Protein AF-A0A2M8Q6Y6-F1 (afdb_monomer_lite)

InterPro domains:
  IPR038763 DHH phosphoesterase superfamily [SSF64182] (4-109)
  IPR052390 tRNA Nucleotidyltransferase/Poly(A) Polymerase [PTHR47788] (5-135)

pLDDT: mean 91.96, std 7.29, range [62.25, 98.5]

Secondary structure (DSSP, 8-state):
---S-S-HHHHHHHHHHHTT----HHHHHHHHHHHHHHTTTTTSTT--HHHHHHHHHHTSGGG---HHHHHHHH--PPPHHHHHHHHHHHHTPEEEEETTEEEEEE----TT--S-SHHHHHHHHHHH--SEEEE-

Sequence (136 aa):
WCGPTGANTTLLVEKLIEHAIDVSPVEATLLALGIYEDTGNLTYASTTHRDAAALAWLLEPQRGVNLGEVNEFLHHPVTEEQRKLLQVLMDACEFLEIEGHTIIITMASAPGFSDELSTLAARLRDFHEPDALFLV

Structure (mmCIF, N/CA/C/O backbone):
data_AF-A0A2M8Q6Y6-F1
#
_entry.id   AF-A0A2M8Q6Y6-F1
#
loop_
_atom_site.group_PDB
_atom_site.id
_atom_site.type_symbol
_atom_site.label_atom_id
_atom_site.label_alt_id
_atom_site.label_comp_id
_atom_site.label_asym_id
_atom_site.label_entity_id
_atom_site.label_seq_id
_atom_site.pdbx_PDB_ins_code
_atom_site.Cartn_x
_atom_site.Cartn_y
_atom_site.Cartn_z
_atom_site.occupancy
_atom_site.B_iso_or_equiv
_atom_site.auth_seq_id
_atom_site.auth_comp_id
_atom_site.auth_asym_id
_atom_site.auth_atom_id
_atom_site.pdbx_PDB_model_num
ATOM 1 N N . TRP A 1 1 ? -9.968 8.144 -15.204 1.00 62.25 1 TRP A N 1
ATOM 2 C CA . TRP A 1 1 ? -9.855 6.719 -15.573 1.00 62.25 1 TRP A CA 1
ATOM 3 C C . TRP A 1 1 ? -10.112 5.930 -14.300 1.00 62.25 1 TRP A C 1
ATOM 5 O O . TRP A 1 1 ? -9.630 6.372 -13.268 1.00 62.25 1 TRP A O 1
ATOM 15 N N . CYS A 1 2 ? -10.916 4.868 -14.327 1.00 75.06 2 CYS A N 1
ATOM 16 C CA . CYS A 1 2 ? 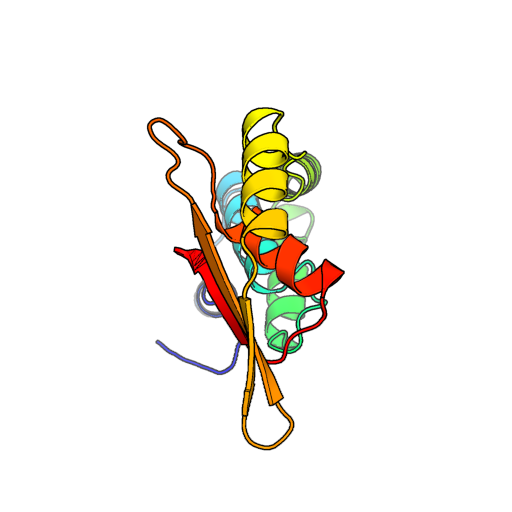-11.153 4.024 -13.153 1.00 75.06 2 CYS A CA 1
ATOM 17 C C . CYS A 1 2 ? -11.273 2.559 -13.584 1.00 75.06 2 CYS A C 1
ATOM 19 O O . CYS A 1 2 ? -11.721 2.266 -14.693 1.00 75.06 2 CYS A O 1
ATOM 21 N N . GLY A 1 3 ? -10.842 1.648 -12.719 1.00 83.75 3 GLY A N 1
ATOM 22 C CA . GLY A 1 3 ? -10.922 0.208 -12.927 1.00 83.75 3 GLY A CA 1
ATOM 23 C C . GL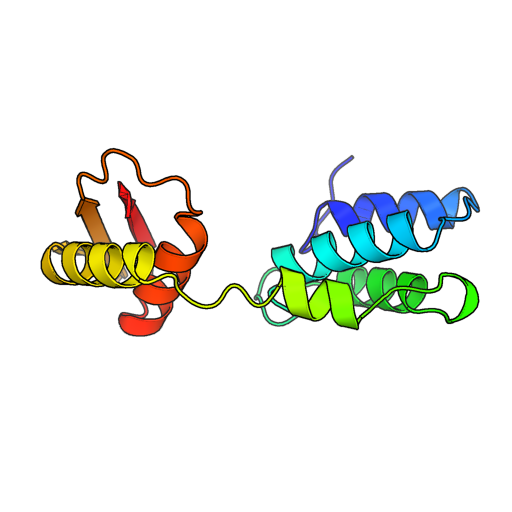Y A 1 3 ? -10.656 -0.529 -11.614 1.00 83.75 3 GLY A C 1
ATOM 24 O O . GLY A 1 3 ? -10.173 0.096 -10.674 1.00 83.75 3 GLY A O 1
ATOM 25 N N . PRO A 1 4 ? -10.978 -1.830 -11.526 1.00 89.56 4 PRO A N 1
ATOM 26 C CA . PRO A 1 4 ? -10.742 -2.606 -10.314 1.00 89.56 4 PRO A CA 1
ATOM 27 C C . PRO A 1 4 ? -9.239 -2.889 -10.165 1.00 89.56 4 PRO A C 1
ATOM 29 O O . PRO A 1 4 ? -8.698 -3.745 -10.872 1.00 89.56 4 PRO A 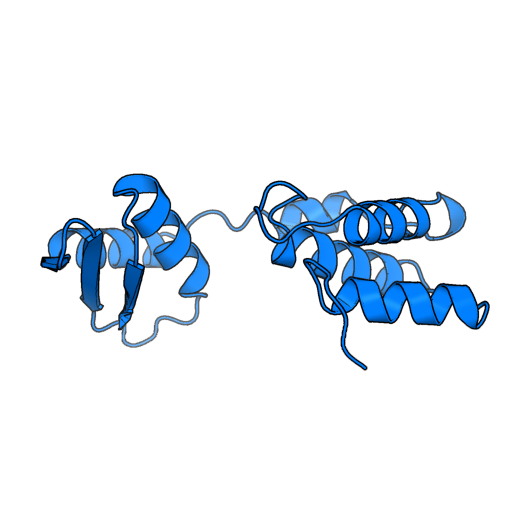O 1
ATOM 32 N N . THR A 1 5 ? -8.572 -2.131 -9.296 1.00 95.25 5 THR A N 1
ATOM 33 C CA . THR A 1 5 ? -7.172 -2.298 -8.864 1.00 95.25 5 THR A CA 1
ATOM 34 C C . THR A 1 5 ? -7.066 -1.991 -7.372 1.00 95.25 5 THR A C 1
ATOM 36 O 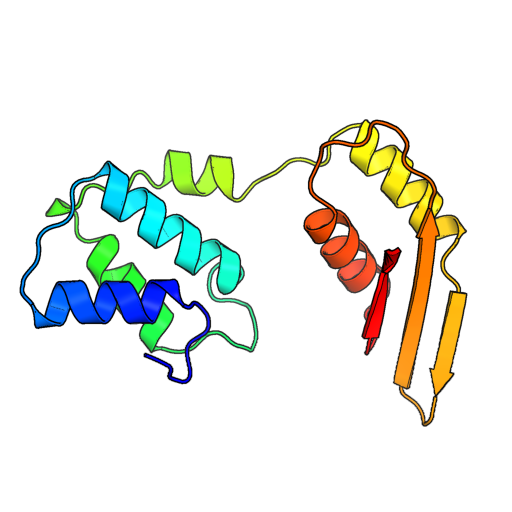O . THR A 1 5 ? -7.921 -1.287 -6.830 1.00 95.25 5 THR A O 1
ATOM 39 N N . GLY A 1 6 ? -6.031 -2.518 -6.714 1.00 93.94 6 GLY A N 1
ATOM 40 C CA . GLY A 1 6 ? -5.744 -2.206 -5.316 1.00 93.94 6 GLY A CA 1
ATOM 41 C C . GLY A 1 6 ? -5.203 -0.788 -5.141 1.00 93.94 6 GLY A C 1
ATOM 42 O O . GLY A 1 6 ? -5.562 -0.129 -4.175 1.00 93.94 6 GLY A O 1
ATOM 43 N N . ALA A 1 7 ? -4.426 -0.298 -6.112 1.00 96.75 7 ALA A N 1
ATOM 44 C CA . ALA A 1 7 ? -3.885 1.059 -6.116 1.00 96.75 7 ALA A CA 1
ATOM 45 C C . ALA A 1 7 ? -4.334 1.854 -7.349 1.00 96.75 7 ALA A C 1
ATOM 47 O O . ALA A 1 7 ? -4.385 1.327 -8.467 1.00 96.75 7 ALA A O 1
ATOM 48 N N . ASN A 1 8 ? -4.584 3.158 -7.195 1.00 96.19 8 ASN A N 1
ATOM 49 C CA . ASN A 1 8 ? -4.786 4.040 -8.355 1.00 96.19 8 ASN A CA 1
ATOM 50 C C . ASN A 1 8 ? -3.486 4.189 -9.169 1.00 96.19 8 ASN A C 1
ATOM 52 O O . ASN A 1 8 ? -3.513 4.305 -10.394 1.00 96.19 8 ASN A O 1
ATOM 56 N N . THR A 1 9 ? -2.340 4.111 -8.491 1.00 97.62 9 THR A N 1
ATOM 57 C CA . THR A 1 9 ? -1.005 4.142 -9.099 1.00 97.62 9 THR A CA 1
ATOM 58 C C . THR A 1 9 ? -0.811 3.028 -10.131 1.00 97.62 9 THR A C 1
ATOM 60 O O . THR A 1 9 ? -0.192 3.259 -11.168 1.00 97.62 9 THR A O 1
ATOM 63 N N . THR A 1 10 ? -1.436 1.863 -9.936 1.00 98.31 10 THR A N 1
ATOM 64 C CA . THR A 1 10 ? -1.452 0.764 -10.916 1.00 98.31 10 THR A CA 1
ATOM 65 C C . THR A 1 10 ? -2.020 1.209 -12.263 1.00 98.31 10 THR A C 1
ATOM 67 O O . THR A 1 10 ? -1.423 0.939 -13.304 1.00 98.31 10 THR A O 1
ATOM 70 N N . LEU A 1 11 ? -3.125 1.963 -12.264 1.00 97.81 11 LEU A N 1
ATOM 71 C CA . LEU A 1 11 ? -3.738 2.472 -13.498 1.00 97.81 11 LEU A CA 1
ATOM 72 C C . LEU A 1 11 ? -2.820 3.460 -14.227 1.00 97.81 11 LEU A C 1
ATOM 74 O O . LEU A 1 11 ? -2.812 3.509 -15.458 1.00 97.81 11 LEU A O 1
ATOM 78 N N . LEU A 1 12 ? -2.054 4.256 -13.478 1.00 97.81 12 LEU A N 1
ATOM 79 C CA . LEU A 1 12 ? -1.075 5.172 -14.054 1.00 97.81 12 LEU A CA 1
ATOM 80 C C . LEU A 1 12 ? 0.091 4.405 -14.689 1.00 97.81 12 LEU A C 1
ATOM 82 O O . LEU A 1 12 ? 0.455 4.698 -15.825 1.00 97.81 12 LEU A O 1
ATOM 86 N N . VAL A 1 13 ? 0.635 3.399 -14.002 1.00 98.06 13 VAL A N 1
ATOM 87 C CA . VAL A 1 13 ? 1.739 2.575 -14.522 1.00 98.06 13 VAL A CA 1
ATOM 88 C C . VAL A 1 13 ? 1.338 1.862 -15.809 1.00 98.06 13 VAL A C 1
ATOM 90 O O . VAL A 1 13 ? 2.066 1.922 -16.795 1.00 98.06 13 VAL A O 1
ATOM 93 N N . GLU A 1 14 ? 0.147 1.267 -15.856 1.00 97.88 14 GLU A N 1
ATOM 94 C CA . GLU A 1 14 ? -0.381 0.655 -17.081 1.00 97.88 14 GLU A CA 1
ATOM 95 C C . GLU A 1 14 ? -0.436 1.642 -18.254 1.00 97.88 14 GLU A C 1
ATOM 97 O O . GLU A 1 14 ? -0.135 1.275 -19.390 1.00 97.88 14 GLU A O 1
ATOM 102 N N . LYS A 1 15 ? -0.772 2.911 -17.992 1.00 97.12 15 LYS A N 1
ATOM 103 C CA . LYS A 1 15 ? -0.782 3.950 -19.026 1.00 97.12 15 LYS A CA 1
ATOM 104 C C . LYS A 1 15 ? 0.613 4.322 -19.496 1.00 97.12 15 LYS A C 1
ATOM 106 O O . LYS A 1 15 ? 0.790 4.523 -20.696 1.00 97.12 15 LYS A O 1
ATOM 111 N N . LEU A 1 16 ? 1.587 4.392 -18.593 1.00 97.56 16 LEU A N 1
ATOM 112 C CA . LEU A 1 16 ? 2.985 4.623 -18.959 1.00 97.56 16 LEU A CA 1
ATOM 113 C C . LEU A 1 16 ? 3.498 3.493 -19.861 1.00 97.56 16 LEU A C 1
ATOM 115 O O . LEU A 1 16 ? 4.109 3.768 -20.892 1.00 97.56 16 LEU A O 1
ATOM 119 N N . ILE A 1 17 ? 3.147 2.242 -19.541 1.00 97.38 17 ILE A N 1
ATOM 120 C CA . ILE A 1 17 ? 3.461 1.064 -20.361 1.00 97.38 17 ILE A CA 1
ATOM 121 C C . ILE A 1 17 ? 2.817 1.169 -21.747 1.00 97.38 17 ILE A C 1
ATOM 123 O O . ILE A 1 17 ? 3.505 1.031 -22.756 1.00 97.38 17 ILE A O 1
ATOM 127 N N . GLU A 1 18 ? 1.510 1.439 -21.811 1.00 97.50 18 GLU A N 1
ATOM 128 C CA . GLU A 1 18 ? 0.753 1.538 -23.069 1.00 97.50 18 GLU A CA 1
ATOM 129 C C . GLU A 1 18 ? 1.318 2.608 -24.014 1.00 97.50 18 GLU A C 1
ATOM 131 O O . GLU A 1 18 ? 1.330 2.419 -25.229 1.00 97.50 18 GLU A O 1
ATOM 136 N N . HIS A 1 19 ? 1.810 3.717 -23.459 1.00 97.50 19 HIS A N 1
ATOM 137 C CA . HIS A 1 19 ? 2.359 4.833 -24.229 1.00 97.50 19 HIS A CA 1
ATOM 138 C C . HIS A 1 19 ? 3.881 4.753 -24.415 1.00 97.50 19 HIS A C 1
ATOM 140 O O . HIS A 1 19 ? 4.459 5.685 -24.973 1.00 97.50 19 HIS A O 1
ATOM 146 N N . ALA A 1 20 ? 4.521 3.663 -23.971 1.00 96.62 20 ALA A N 1
ATOM 147 C CA . ALA A 1 20 ? 5.971 3.473 -24.005 1.00 96.62 20 ALA A CA 1
ATOM 148 C C . ALA A 1 20 ? 6.748 4.659 -23.396 1.00 96.62 20 ALA A C 1
ATOM 150 O O . ALA A 1 20 ? 7.739 5.128 -23.955 1.00 96.62 20 ALA A O 1
ATOM 151 N N . ILE A 1 21 ? 6.260 5.167 -22.262 1.00 97.06 21 ILE A N 1
ATOM 152 C CA . ILE A 1 21 ? 6.891 6.259 -21.521 1.00 97.06 21 ILE A CA 1
ATOM 153 C C . ILE A 1 21 ? 7.879 5.658 -20.523 1.00 97.06 21 ILE A C 1
ATOM 155 O O . ILE A 1 21 ? 7.496 4.895 -19.632 1.00 97.06 21 ILE A O 1
ATOM 159 N N . ASP A 1 22 ? 9.147 6.031 -20.667 1.00 94.81 22 ASP A N 1
ATOM 160 C CA . ASP A 1 22 ? 10.174 5.708 -19.685 1.00 94.81 22 ASP A CA 1
ATOM 161 C C . ASP A 1 22 ? 9.981 6.528 -18.408 1.00 94.81 22 ASP A C 1
ATOM 163 O O . ASP A 1 22 ? 9.562 7.686 -18.441 1.00 94.81 22 ASP A O 1
ATOM 167 N N . VAL A 1 23 ? 10.321 5.917 -17.277 1.00 97.06 23 VAL A N 1
ATOM 168 C CA . VAL A 1 23 ? 10.322 6.558 -15.961 1.00 97.06 23 VAL A CA 1
ATOM 169 C C . VAL A 1 23 ? 11.747 6.646 -15.444 1.00 97.06 23 VAL A C 1
ATOM 171 O O . VAL A 1 23 ? 12.544 5.720 -15.609 1.00 97.06 23 VAL A O 1
ATOM 174 N N . SER A 1 24 ? 12.072 7.760 -14.801 1.00 97.94 24 SER A N 1
ATOM 175 C CA . SER A 1 24 ? 13.316 7.891 -14.053 1.00 97.94 24 SER A CA 1
ATOM 176 C C . SER A 1 24 ? 13.309 6.986 -12.811 1.00 97.94 24 SER A C 1
ATOM 178 O O . SER A 1 24 ? 12.239 6.613 -12.322 1.00 97.94 24 SER A O 1
ATOM 180 N N . PRO A 1 25 ? 14.482 6.680 -12.228 1.00 98.06 25 PRO A N 1
ATOM 181 C CA . PRO A 1 25 ? 14.561 5.899 -10.993 1.00 98.06 25 PRO A CA 1
ATOM 182 C C . PRO A 1 25 ? 13.756 6.458 -9.822 1.00 98.06 25 PRO A C 1
ATOM 184 O O . PRO A 1 25 ? 13.146 5.702 -9.065 1.00 98.06 25 PRO A O 1
ATOM 187 N N . VAL A 1 26 ? 13.701 7.784 -9.700 1.00 97.81 26 VAL A N 1
ATOM 188 C CA . VAL A 1 26 ? 12.924 8.452 -8.649 1.00 97.81 26 VAL A CA 1
ATOM 189 C C . VAL A 1 26 ? 11.424 8.271 -8.891 1.00 97.81 26 VAL A C 1
ATOM 191 O O . VAL A 1 26 ? 10.699 7.898 -7.973 1.00 97.81 26 VAL A O 1
ATOM 194 N N . GLU A 1 27 ? 10.953 8.464 -10.126 1.00 98.12 27 GLU A N 1
ATOM 195 C CA . GLU A 1 27 ? 9.544 8.246 -10.480 1.00 98.12 27 GLU A CA 1
ATOM 196 C C . GLU A 1 27 ? 9.145 6.780 -10.303 1.00 98.12 27 GLU A C 1
ATOM 198 O O . GLU A 1 27 ? 8.096 6.496 -9.732 1.00 98.12 27 GLU A O 1
ATOM 203 N N . ALA A 1 28 ? 9.994 5.841 -10.727 1.00 98.25 28 ALA A N 1
ATOM 204 C CA . ALA A 1 28 ? 9.743 4.415 -10.557 1.00 98.25 28 ALA A CA 1
ATOM 205 C C . ALA A 1 28 ? 9.632 4.029 -9.074 1.00 98.25 28 ALA A C 1
ATOM 207 O O . ALA A 1 28 ? 8.736 3.274 -8.700 1.00 98.25 28 ALA A O 1
ATOM 208 N N . THR A 1 29 ? 10.512 4.578 -8.230 1.00 98.12 29 THR A N 1
ATOM 209 C CA . THR A 1 29 ? 10.494 4.364 -6.775 1.00 98.12 29 THR A CA 1
ATOM 210 C C . THR A 1 29 ? 9.211 4.912 -6.153 1.00 98.12 29 THR A C 1
ATOM 212 O O . THR A 1 29 ? 8.552 4.204 -5.397 1.00 98.12 29 THR A O 1
ATOM 215 N N . LEU A 1 30 ? 8.800 6.127 -6.528 1.00 97.81 30 LEU A N 1
ATOM 216 C CA . LEU A 1 30 ? 7.567 6.741 -6.029 1.00 97.81 30 LEU A CA 1
ATOM 217 C C . LEU A 1 30 ? 6.313 5.964 -6.460 1.00 97.81 30 LEU A C 1
ATOM 219 O O . LEU A 1 30 ? 5.402 5.753 -5.661 1.00 97.81 30 LEU A O 1
ATOM 223 N N . LEU A 1 31 ? 6.267 5.510 -7.714 1.00 98.31 31 LEU A N 1
ATOM 224 C CA . LEU A 1 31 ? 5.167 4.688 -8.221 1.00 98.31 31 LEU A CA 1
ATOM 225 C C . LEU A 1 31 ? 5.112 3.331 -7.503 1.00 98.31 31 LEU A C 1
ATOM 227 O O . LEU A 1 31 ? 4.027 2.863 -7.161 1.00 98.31 31 LEU A O 1
ATOM 231 N N . ALA A 1 32 ? 6.266 2.712 -7.237 1.00 98.19 32 ALA A N 1
ATOM 232 C CA . ALA A 1 32 ? 6.332 1.461 -6.487 1.00 98.19 32 ALA A CA 1
ATOM 233 C C . ALA A 1 32 ? 5.833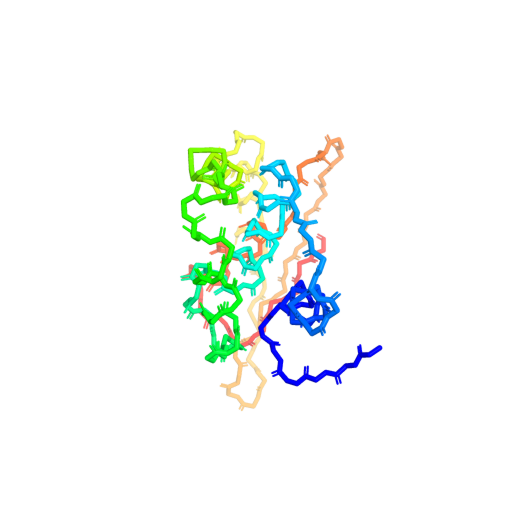 1.649 -5.049 1.00 98.19 32 ALA A C 1
ATOM 235 O O . ALA A 1 32 ? 5.025 0.846 -4.586 1.00 98.19 32 ALA A O 1
ATOM 236 N N . LEU A 1 33 ? 6.247 2.733 -4.382 1.00 97.06 33 LEU A N 1
ATOM 237 C CA . LEU A 1 33 ? 5.777 3.096 -3.046 1.00 97.06 33 LEU A CA 1
ATOM 238 C C . LEU A 1 33 ? 4.250 3.202 -3.005 1.00 97.06 33 LEU A C 1
ATOM 240 O O . LEU A 1 33 ? 3.616 2.570 -2.169 1.00 97.06 33 LEU A O 1
ATOM 244 N N . GLY A 1 34 ? 3.657 3.927 -3.959 1.00 96.38 34 GLY A N 1
ATOM 245 C CA . GLY A 1 34 ? 2.207 4.097 -4.021 1.00 96.38 34 GLY A CA 1
ATOM 246 C C . GLY A 1 34 ? 1.445 2.782 -4.204 1.00 96.38 34 GLY A C 1
ATOM 247 O O . GLY A 1 34 ? 0.376 2.617 -3.630 1.00 96.38 34 GLY A O 1
ATOM 248 N N . ILE A 1 35 ? 1.979 1.828 -4.977 1.00 97.94 35 ILE A N 1
ATOM 249 C CA . ILE A 1 35 ? 1.338 0.512 -5.113 1.00 97.94 35 ILE A CA 1
ATOM 250 C C . ILE A 1 35 ? 1.519 -0.312 -3.837 1.00 97.94 35 ILE A C 1
ATOM 252 O O . ILE A 1 35 ? 0.562 -0.932 -3.379 1.00 97.94 35 ILE A O 1
ATOM 256 N N . TYR A 1 36 ? 2.718 -0.340 -3.254 1.00 96.50 36 TYR A N 1
ATOM 257 C CA . TYR A 1 36 ? 2.969 -1.107 -2.035 1.00 96.50 36 TYR A CA 1
ATOM 258 C C . TYR A 1 36 ? 2.143 -0.614 -0.842 1.00 96.50 36 TYR A C 1
ATOM 260 O O . TYR A 1 36 ? 1.619 -1.451 -0.108 1.00 96.50 36 TYR A O 1
ATOM 268 N N . GLU A 1 37 ? 1.973 0.699 -0.690 1.00 92.50 37 GLU A N 1
ATOM 269 C CA . GLU A 1 37 ? 1.179 1.312 0.380 1.00 92.50 37 GLU A CA 1
ATOM 270 C C . GLU A 1 37 ? -0.309 0.938 0.262 1.00 92.50 37 GLU A C 1
ATOM 272 O O . GLU A 1 37 ? -0.874 0.305 1.156 1.00 92.50 37 GLU A O 1
ATOM 277 N N . ASP A 1 38 ? -0.925 1.215 -0.894 1.00 93.50 38 ASP A N 1
ATOM 278 C CA . ASP A 1 38 ? -2.354 0.960 -1.142 1.00 93.50 38 ASP A CA 1
ATOM 279 C C . ASP A 1 38 ? -2.714 -0.539 -1.100 1.00 93.50 38 ASP A C 1
ATOM 281 O O . ASP A 1 38 ? -3.862 -0.913 -0.847 1.00 93.50 38 ASP A O 1
ATOM 285 N N . THR A 1 39 ? -1.741 -1.419 -1.359 1.00 94.81 39 THR A N 1
ATOM 286 C CA . THR A 1 39 ? -1.941 -2.878 -1.381 1.00 94.81 39 THR A CA 1
ATOM 287 C C . THR A 1 39 ? -1.443 -3.586 -0.124 1.00 94.81 39 THR A C 1
ATOM 289 O O . THR A 1 39 ? -1.560 -4.812 -0.029 1.00 94.81 39 THR A O 1
ATOM 292 N N . GLY A 1 40 ? -0.873 -2.856 0.840 1.00 89.62 40 GLY A N 1
ATOM 293 C CA . GLY A 1 40 ? -0.295 -3.439 2.049 1.00 89.62 40 GLY A CA 1
ATOM 294 C C . GLY A 1 40 ? 0.760 -4.488 1.724 1.00 89.62 40 GLY A C 1
ATOM 295 O O . GLY A 1 40 ? 0.654 -5.636 2.154 1.00 89.62 40 GLY A O 1
ATOM 296 N N . ASN A 1 41 ? 1.734 -4.144 0.887 1.00 93.12 41 ASN A N 1
ATOM 297 C CA . ASN A 1 41 ? 2.699 -5.097 0.342 1.00 93.12 41 ASN A CA 1
ATOM 298 C C . ASN A 1 41 ? 2.053 -6.279 -0.403 1.00 93.12 41 ASN A C 1
ATOM 300 O O . ASN A 1 41 ? 2.489 -7.422 -0.265 1.00 93.12 41 ASN A O 1
ATOM 304 N N . LEU A 1 42 ? 1.019 -6.001 -1.204 1.00 95.75 42 LEU A N 1
ATOM 305 C CA . LEU A 1 42 ? 0.214 -6.988 -1.936 1.00 95.75 42 LEU A CA 1
ATOM 306 C C . LEU A 1 42 ? -0.581 -7.977 -1.060 1.00 95.75 42 LEU A C 1
ATOM 308 O O . LEU A 1 42 ? -0.981 -9.037 -1.544 1.00 95.75 42 LEU A O 1
ATOM 312 N N . THR A 1 43 ? -0.816 -7.662 0.216 1.00 93.62 43 THR A N 1
ATOM 313 C CA . THR A 1 43 ? -1.524 -8.558 1.150 1.00 93.62 43 THR A CA 1
ATOM 314 C C . THR A 1 43 ? -2.972 -8.158 1.418 1.00 93.62 43 THR A C 1
ATOM 316 O O . THR A 1 43 ? -3.758 -8.988 1.876 1.00 93.62 43 THR A O 1
ATOM 319 N N . TYR A 1 44 ? -3.366 -6.920 1.109 1.00 91.88 44 TYR A N 1
ATOM 320 C CA . TYR A 1 44 ? -4.743 -6.470 1.312 1.00 91.88 44 TYR A CA 1
ATOM 321 C C . TYR A 1 44 ? -5.713 -7.162 0.349 1.00 91.88 44 TYR A C 1
ATOM 323 O O . TYR A 1 44 ? -5.377 -7.425 -0.806 1.00 91.88 44 TYR A O 1
ATOM 331 N N . ALA A 1 45 ? -6.951 -7.402 0.796 1.00 89.56 45 ALA A N 1
ATOM 332 C CA . ALA A 1 45 ? -7.983 -8.097 0.017 1.00 89.56 45 ALA A CA 1
ATOM 333 C C . ALA A 1 45 ? -8.407 -7.360 -1.272 1.00 89.56 45 ALA A C 1
ATOM 335 O O . ALA A 1 45 ? -8.940 -7.983 -2.187 1.00 89.56 45 ALA A O 1
ATOM 336 N N . SER A 1 46 ? -8.171 -6.047 -1.350 1.00 91.50 46 SER A N 1
ATOM 337 C CA . SER A 1 46 ? -8.385 -5.227 -2.551 1.00 91.50 46 SER A CA 1
ATOM 338 C C . SER A 1 46 ? -7.314 -5.430 -3.628 1.00 91.50 46 SER A C 1
ATOM 340 O O . SER A 1 46 ? -7.528 -5.033 -4.774 1.00 91.50 46 SER A O 1
ATOM 342 N N . THR A 1 47 ? -6.172 -6.035 -3.285 1.00 96.31 47 THR A N 1
ATOM 343 C CA . THR A 1 47 ? -5.050 -6.262 -4.202 1.00 96.31 47 THR A CA 1
ATOM 344 C C . THR A 1 47 ? -5.463 -7.157 -5.364 1.00 96.31 47 THR A C 1
ATOM 346 O O . THR A 1 47 ? -6.123 -8.183 -5.195 1.00 96.31 47 THR A O 1
ATOM 349 N N . THR A 1 48 ? -5.016 -6.809 -6.567 1.00 97.50 48 THR A N 1
ATOM 350 C CA . THR A 1 48 ? -5.267 -7.571 -7.789 1.00 97.50 48 THR A CA 1
ATOM 351 C C . THR A 1 48 ? -3.963 -7.977 -8.476 1.00 97.50 48 THR A C 1
ATOM 353 O O . THR A 1 48 ? -2.894 -7.414 -8.245 1.00 97.50 48 THR A O 1
ATOM 356 N N . HIS A 1 49 ? -4.049 -8.926 -9.412 1.00 97.81 49 HIS A N 1
ATOM 357 C CA . HIS A 1 49 ? -2.911 -9.320 -10.254 1.00 97.81 49 HIS A CA 1
ATOM 358 C C . HIS A 1 49 ? -2.300 -8.148 -11.047 1.00 97.81 49 HIS A C 1
ATOM 360 O O . HIS A 1 49 ? -1.135 -8.213 -11.435 1.00 97.81 49 HIS A O 1
ATOM 366 N N . ARG A 1 50 ? -3.074 -7.084 -11.292 1.00 97.94 50 ARG A N 1
ATOM 367 C CA . ARG A 1 50 ? -2.628 -5.895 -12.028 1.00 97.94 50 ARG A CA 1
ATOM 368 C C . ARG A 1 50 ? -1.633 -5.082 -11.213 1.00 97.94 50 ARG A C 1
ATOM 370 O O . ARG A 1 50 ? -0.649 -4.613 -11.770 1.00 97.94 50 ARG A O 1
ATOM 377 N N . ASP A 1 51 ? -1.842 -4.992 -9.901 1.00 98.50 51 ASP A N 1
ATOM 378 C CA . ASP A 1 51 ? -0.924 -4.313 -8.983 1.00 98.50 51 ASP A CA 1
ATOM 379 C C . ASP A 1 51 ? 0.435 -5.033 -8.960 1.00 98.50 51 ASP A C 1
ATOM 381 O O . ASP A 1 51 ? 1.487 -4.413 -9.112 1.00 98.50 51 ASP A O 1
ATOM 385 N N . ALA A 1 52 ? 0.411 -6.370 -8.897 1.00 98.44 52 ALA A N 1
ATOM 386 C CA . ALA A 1 52 ? 1.617 -7.191 -8.978 1.00 98.44 52 ALA A CA 1
ATOM 387 C C . ALA A 1 52 ? 2.332 -7.062 -10.336 1.00 98.44 52 ALA A C 1
ATOM 389 O O . ALA A 1 52 ? 3.558 -6.988 -10.381 1.00 98.44 52 ALA A O 1
ATOM 390 N N . ALA A 1 53 ? 1.587 -7.010 -11.445 1.00 98.44 53 ALA A N 1
ATOM 391 C CA . ALA A 1 53 ? 2.162 -6.830 -12.778 1.00 98.44 53 ALA A CA 1
ATOM 392 C C . ALA A 1 53 ? 2.797 -5.439 -12.957 1.00 98.44 53 ALA A C 1
ATOM 394 O O . ALA A 1 53 ? 3.890 -5.332 -13.515 1.00 98.44 53 ALA A O 1
ATOM 395 N N . ALA A 1 54 ? 2.150 -4.387 -12.450 1.00 98.38 54 ALA A N 1
ATOM 396 C CA . ALA A 1 54 ? 2.691 -3.032 -12.457 1.00 98.38 54 ALA A CA 1
ATOM 397 C C . ALA A 1 54 ? 3.983 -2.940 -11.631 1.00 98.38 54 ALA A C 1
ATOM 399 O O . ALA A 1 54 ? 4.977 -2.393 -12.111 1.00 98.38 54 ALA A O 1
ATOM 400 N N . LEU A 1 55 ? 4.015 -3.543 -10.437 1.00 98.44 55 LEU A N 1
ATOM 401 C CA . LEU A 1 55 ? 5.242 -3.645 -9.642 1.00 98.44 55 LEU A CA 1
ATOM 402 C C . LEU A 1 55 ? 6.332 -4.439 -10.360 1.00 98.44 55 LEU A C 1
ATOM 404 O O . LEU A 1 55 ? 7.475 -3.997 -10.388 1.00 98.44 55 LEU A O 1
ATOM 408 N N . ALA A 1 56 ? 6.000 -5.572 -10.982 1.00 98.44 56 ALA A N 1
ATOM 409 C CA . ALA A 1 56 ? 6.977 -6.363 -11.728 1.00 98.44 56 ALA A CA 1
ATOM 410 C C . ALA A 1 56 ? 7.647 -5.542 -12.842 1.00 98.44 56 ALA A C 1
ATOM 412 O O . ALA A 1 56 ? 8.863 -5.613 -13.005 1.00 98.44 56 ALA A O 1
ATOM 413 N N . TRP A 1 57 ? 6.873 -4.721 -13.558 1.00 98.31 57 TRP A N 1
ATOM 414 C CA . TRP A 1 57 ? 7.406 -3.809 -14.568 1.00 98.31 57 TRP A CA 1
ATOM 415 C C . TRP A 1 57 ? 8.294 -2.716 -13.960 1.00 98.31 57 TRP A C 1
ATOM 417 O O . TRP A 1 57 ? 9.386 -2.458 -14.468 1.00 98.31 57 TRP A O 1
ATOM 427 N N . LEU A 1 58 ? 7.862 -2.087 -12.861 1.00 98.31 58 LEU A N 1
ATOM 428 C CA . LEU A 1 58 ? 8.643 -1.055 -12.167 1.00 98.31 58 LEU A CA 1
ATOM 429 C C . LEU A 1 58 ? 9.977 -1.598 -11.639 1.00 98.31 58 LEU A C 1
ATOM 431 O O . LEU A 1 58 ? 10.986 -0.907 -11.722 1.00 98.31 58 LEU A O 1
ATOM 435 N N . LEU A 1 59 ? 9.993 -2.836 -11.143 1.00 98.06 59 LEU A N 1
ATOM 436 C CA . LEU A 1 59 ? 11.169 -3.491 -10.563 1.00 98.06 59 LEU A CA 1
ATOM 437 C C . LEU A 1 59 ? 12.171 -4.018 -11.597 1.00 98.06 59 LEU A C 1
ATOM 439 O O . LEU A 1 59 ? 13.207 -4.568 -11.217 1.00 98.06 59 LEU A O 1
ATOM 443 N N . GLU A 1 60 ? 11.907 -3.861 -12.896 1.00 97.56 60 GLU A N 1
ATOM 444 C CA . GLU A 1 60 ? 12.913 -4.177 -13.906 1.00 97.56 60 GLU A CA 1
ATOM 445 C C . GLU A 1 60 ? 14.204 -3.370 -13.647 1.00 97.56 60 GLU A C 1
ATOM 447 O O . GLU A 1 60 ? 14.137 -2.153 -13.445 1.00 97.56 60 GLU A O 1
ATOM 452 N N . PRO A 1 61 ? 15.401 -3.993 -13.711 1.00 96.12 61 PRO A N 1
ATOM 453 C CA . PRO A 1 61 ? 16.656 -3.352 -13.296 1.00 96.12 61 PRO A CA 1
ATOM 454 C C . PRO A 1 61 ? 16.947 -2.008 -13.975 1.00 96.12 61 PRO A C 1
ATOM 456 O O . PRO A 1 61 ? 17.550 -1.123 -13.376 1.00 96.12 61 PRO A O 1
ATOM 459 N N . GLN A 1 62 ? 16.494 -1.849 -15.218 1.00 95.50 62 GLN A N 1
ATOM 460 C CA . GLN A 1 62 ? 16.657 -0.633 -16.015 1.00 95.50 62 GLN A CA 1
ATOM 461 C C . GLN A 1 62 ? 15.927 0.592 -15.449 1.00 95.50 62 GLN A C 1
ATOM 463 O O . GLN A 1 62 ? 16.355 1.714 -15.701 1.00 95.50 62 GLN A O 1
ATOM 468 N N . ARG A 1 63 ? 14.863 0.390 -14.664 1.00 96.12 63 ARG A N 1
ATOM 469 C CA . ARG A 1 63 ? 14.124 1.475 -14.008 1.00 96.12 63 ARG A CA 1
ATOM 470 C C . ARG A 1 63 ? 14.736 1.880 -12.678 1.00 96.12 63 ARG A C 1
ATOM 472 O O . ARG A 1 63 ? 14.480 2.984 -12.235 1.00 96.12 63 ARG A O 1
ATOM 479 N N . GLY A 1 64 ? 15.565 1.037 -12.061 1.00 96.56 64 GLY A N 1
ATOM 480 C CA . GLY A 1 64 ? 16.374 1.429 -10.904 1.00 96.56 64 GLY A CA 1
ATOM 481 C C . GLY A 1 64 ? 15.581 1.791 -9.644 1.00 96.56 64 GLY A C 1
ATOM 482 O O . GLY A 1 64 ? 15.999 2.690 -8.921 1.00 96.56 64 GLY A O 1
ATOM 483 N N . VAL A 1 65 ? 14.460 1.112 -9.372 1.00 97.94 65 VAL A N 1
ATOM 484 C CA . VAL A 1 65 ? 13.696 1.300 -8.125 1.00 97.94 65 VAL A CA 1
ATOM 485 C C . VAL A 1 65 ? 14.596 1.101 -6.906 1.00 97.94 65 VAL A C 1
ATOM 487 O O . VAL A 1 65 ? 15.239 0.058 -6.756 1.00 97.94 65 VAL A O 1
ATOM 490 N N . ASN A 1 66 ? 14.605 2.080 -6.002 1.00 97.06 66 ASN A N 1
ATOM 491 C CA . ASN A 1 66 ? 15.326 1.984 -4.742 1.00 97.06 66 ASN A CA 1
ATOM 492 C C . ASN A 1 66 ? 14.455 1.297 -3.681 1.00 97.06 66 ASN A C 1
ATOM 494 O O . ASN A 1 66 ? 13.726 1.942 -2.932 1.00 97.06 66 ASN A O 1
ATOM 498 N N . LEU A 1 67 ? 14.553 -0.031 -3.589 1.00 94.56 67 LEU A N 1
ATOM 499 C CA . LEU A 1 67 ? 13.821 -0.806 -2.580 1.00 94.56 67 LEU A CA 1
ATOM 500 C C . LEU A 1 67 ? 14.206 -0.456 -1.133 1.00 94.56 67 LEU A C 1
ATOM 502 O O . LEU A 1 67 ? 13.414 -0.703 -0.229 1.00 94.56 67 LEU A O 1
ATOM 506 N N . GLY A 1 68 ? 15.394 0.113 -0.903 1.00 93.06 68 GLY A N 1
ATOM 507 C CA . GLY A 1 68 ? 15.790 0.601 0.418 1.00 93.06 68 GLY A CA 1
ATOM 508 C C . GLY A 1 68 ? 14.935 1.786 0.856 1.00 93.06 68 GLY A C 1
ATOM 509 O O . GLY A 1 68 ? 14.400 1.765 1.959 1.00 93.06 68 GLY A O 1
ATOM 510 N N . GLU A 1 69 ? 1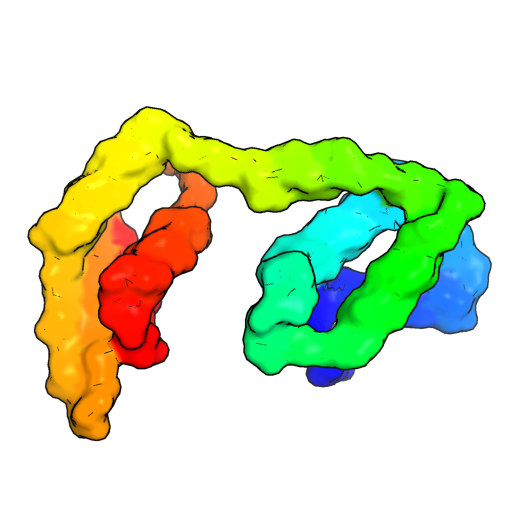4.739 2.757 -0.040 1.00 92.19 69 GLU A N 1
ATOM 511 C CA . GLU A 1 69 ? 13.829 3.886 0.189 1.00 92.19 69 GLU A CA 1
ATOM 512 C C . GLU A 1 69 ? 12.387 3.405 0.324 1.00 92.19 69 GLU A C 1
ATOM 514 O O . GLU A 1 69 ? 11.720 3.777 1.281 1.00 92.19 69 GLU A O 1
ATOM 519 N N . VAL A 1 70 ? 11.918 2.519 -0.564 1.00 93.19 70 VAL A N 1
ATOM 520 C CA . VAL A 1 70 ? 10.571 1.929 -0.440 1.00 93.19 70 VAL A CA 1
ATOM 521 C C . VAL A 1 70 ? 10.377 1.330 0.955 1.00 93.19 70 VAL A C 1
ATOM 523 O O . VAL A 1 70 ? 9.407 1.641 1.633 1.00 93.19 70 VAL A O 1
ATOM 526 N N . ASN A 1 71 ? 11.323 0.517 1.420 1.00 87.88 71 ASN A N 1
ATOM 527 C CA . ASN A 1 71 ? 11.255 -0.099 2.738 1.00 87.88 71 ASN A CA 1
ATOM 528 C C . ASN A 1 71 ? 11.294 0.933 3.880 1.00 87.88 71 ASN A C 1
ATOM 530 O O . ASN A 1 71 ? 10.565 0.786 4.855 1.00 87.88 71 ASN A O 1
ATOM 534 N N . GLU A 1 72 ? 12.127 1.969 3.778 1.00 85.75 72 GLU A N 1
ATOM 535 C CA . GLU A 1 72 ? 12.210 3.043 4.776 1.00 85.75 72 GLU A CA 1
ATOM 536 C C . GLU A 1 72 ? 10.904 3.841 4.877 1.00 85.75 72 GLU A C 1
ATOM 538 O O . GLU A 1 72 ? 10.436 4.104 5.982 1.00 85.75 72 GLU A O 1
ATOM 543 N N . PHE A 1 73 ? 10.286 4.172 3.742 1.00 84.44 73 PHE A N 1
ATOM 544 C CA . PHE A 1 73 ? 9.033 4.923 3.709 1.00 84.44 73 PHE A CA 1
ATOM 545 C C . PHE A 1 73 ? 7.820 4.077 4.115 1.00 84.44 73 PHE A C 1
ATOM 547 O O . PHE A 1 73 ? 6.933 4.604 4.767 1.00 84.44 73 PHE A O 1
ATOM 554 N N . LEU A 1 74 ? 7.778 2.778 3.799 1.00 82.44 74 LEU A N 1
ATOM 555 C CA . LEU A 1 74 ? 6.669 1.904 4.220 1.00 82.44 74 LEU A CA 1
ATOM 556 C C . LEU A 1 74 ? 6.760 1.496 5.699 1.00 82.44 74 LEU A C 1
ATOM 558 O O . LEU A 1 74 ? 5.762 1.136 6.326 1.00 82.44 74 LEU A O 1
ATOM 562 N N . HIS A 1 75 ? 7.959 1.513 6.283 1.00 72.38 75 HIS A N 1
ATOM 563 C CA . HIS A 1 75 ? 8.152 1.221 7.696 1.00 72.38 75 HIS A CA 1
ATOM 564 C C . HIS A 1 75 ? 8.218 2.506 8.513 1.00 72.38 75 HIS A C 1
ATOM 566 O O . HIS A 1 75 ? 9.293 2.975 8.871 1.00 72.38 75 HIS A O 1
ATOM 572 N N . HIS A 1 76 ? 7.053 3.016 8.911 1.00 67.25 76 HIS A N 1
ATOM 573 C CA . HIS A 1 76 ? 6.958 4.041 9.947 1.00 67.25 76 HIS A CA 1
ATOM 574 C C . HIS A 1 76 ? 6.990 3.395 11.346 1.00 67.25 76 HIS A C 1
ATOM 576 O O . HIS A 1 76 ? 5.976 2.843 11.797 1.00 67.25 76 HIS A O 1
ATOM 582 N N . PRO A 1 77 ? 8.130 3.404 12.073 1.00 66.06 77 PRO A N 1
ATOM 583 C CA . PRO A 1 77 ? 8.120 3.030 13.477 1.00 66.06 77 PRO A CA 1
ATOM 584 C C . PRO A 1 77 ? 7.207 3.993 14.237 1.00 66.06 77 PRO A C 1
ATOM 586 O O . PRO A 1 77 ? 7.265 5.203 14.038 1.00 66.06 77 PRO A O 1
ATOM 589 N N . VAL A 1 78 ? 6.381 3.440 15.125 1.00 68.06 78 VAL A N 1
ATOM 590 C CA . VAL A 1 78 ? 5.471 4.235 15.956 1.00 68.06 78 VAL A CA 1
ATOM 591 C C . VAL A 1 78 ? 6.285 5.224 16.766 1.00 68.06 78 VAL A C 1
ATOM 593 O O . VAL A 1 78 ? 7.116 4.817 17.587 1.00 68.06 78 VAL A O 1
ATOM 596 N N . THR A 1 79 ? 6.032 6.508 16.542 1.00 82.00 79 THR A N 1
ATOM 597 C CA . THR A 1 79 ? 6.646 7.574 17.327 1.00 82.00 79 THR A CA 1
ATOM 598 C C . THR A 1 79 ? 6.177 7.475 18.779 1.00 82.00 79 THR A C 1
ATOM 600 O O . THR A 1 79 ? 5.125 6.910 19.088 1.00 82.00 79 THR A O 1
ATOM 603 N N . GLU A 1 80 ? 6.942 8.023 19.723 1.00 82.75 80 GLU A N 1
ATOM 604 C CA . GLU A 1 80 ? 6.496 8.067 21.125 1.00 82.75 80 GLU A CA 1
ATOM 605 C C . GLU A 1 80 ? 5.163 8.817 21.285 1.00 82.75 80 GLU A C 1
ATOM 607 O O . GLU A 1 80 ? 4.363 8.484 22.159 1.00 82.75 80 GLU A O 1
ATOM 612 N N . GLU A 1 81 ? 4.899 9.804 20.428 1.00 84.62 81 GLU A N 1
ATOM 613 C CA . GLU A 1 81 ? 3.635 10.540 20.402 1.00 84.62 81 GLU A CA 1
ATOM 614 C C . GLU A 1 81 ? 2.487 9.658 19.908 1.00 84.62 81 GLU A C 1
ATOM 616 O O . GLU A 1 81 ? 1.468 9.546 20.593 1.00 84.62 81 GLU A O 1
ATOM 621 N N . GLN A 1 82 ? 2.684 8.942 18.799 1.00 86.31 82 GLN A N 1
ATOM 622 C CA . GLN A 1 82 ? 1.734 7.948 18.302 1.00 86.31 82 GLN A CA 1
ATOM 623 C C . GLN A 1 82 ? 1.466 6.840 19.324 1.00 86.31 82 GLN A C 1
ATOM 625 O O . GLN A 1 82 ? 0.318 6.450 19.503 1.00 86.31 82 GLN A O 1
ATOM 630 N N . ARG A 1 83 ? 2.485 6.349 20.042 1.00 87.44 83 ARG A N 1
ATOM 631 C CA . ARG A 1 83 ? 2.304 5.322 21.083 1.00 87.44 83 ARG A CA 1
ATOM 632 C C . ARG A 1 83 ? 1.422 5.831 22.222 1.00 87.44 83 ARG A C 1
ATOM 634 O O . ARG A 1 83 ? 0.538 5.108 22.676 1.00 87.44 83 ARG A O 1
ATOM 641 N N . LYS A 1 84 ? 1.650 7.063 22.683 1.00 89.38 84 LYS A N 1
ATOM 642 C CA . LYS A 1 84 ? 0.833 7.682 23.737 1.00 89.38 84 LYS A CA 1
ATOM 643 C C . LYS A 1 84 ? -0.601 7.891 23.274 1.00 89.38 84 LYS A C 1
ATOM 645 O O . LYS A 1 84 ? -1.521 7.559 24.014 1.00 89.38 84 LYS A O 1
ATOM 650 N N . LEU A 1 85 ? -0.787 8.404 22.059 1.00 91.25 85 LEU A N 1
ATOM 651 C CA . LEU A 1 85 ? -2.117 8.613 21.498 1.00 91.25 85 LEU A CA 1
ATOM 652 C C . LEU A 1 85 ? -2.850 7.285 21.288 1.00 91.25 85 LEU A C 1
ATOM 654 O O . LEU A 1 85 ? -4.019 7.183 21.640 1.00 91.25 85 LEU A O 1
ATOM 658 N N . LEU A 1 86 ? -2.157 6.250 20.805 1.00 90.69 86 LEU A N 1
ATOM 659 C CA . LEU A 1 86 ? -2.712 4.905 20.659 1.00 90.69 86 LEU A CA 1
ATOM 660 C C . LEU A 1 86 ? -3.220 4.361 21.994 1.00 90.69 86 LEU A C 1
ATOM 662 O O . LEU A 1 86 ? -4.321 3.831 22.038 1.00 90.69 86 LEU A O 1
ATOM 666 N N . GLN A 1 87 ? -2.456 4.529 23.078 1.00 91.50 87 GLN A N 1
ATOM 667 C CA . GLN A 1 87 ? -2.894 4.105 24.408 1.00 91.50 87 GLN A CA 1
ATOM 668 C C . GLN A 1 87 ? -4.180 4.827 24.832 1.00 91.50 87 GLN A C 1
ATOM 670 O O . GLN A 1 87 ? -5.123 4.180 25.274 1.00 91.50 87 GLN A O 1
ATOM 675 N N . VAL A 1 88 ? -4.247 6.150 24.641 1.00 93.56 88 VAL A N 1
ATOM 676 C CA . VAL A 1 88 ? -5.454 6.937 24.950 1.00 93.56 88 VAL A CA 1
ATOM 677 C C . VAL A 1 88 ? -6.650 6.464 24.122 1.00 93.56 88 VAL A C 1
ATOM 679 O O . VAL A 1 88 ? -7.740 6.306 24.660 1.00 93.56 88 VAL A O 1
ATOM 682 N N . LEU A 1 89 ? -6.447 6.206 22.829 1.00 93.69 89 LEU A N 1
ATOM 683 C CA . LEU A 1 89 ? -7.493 5.720 21.931 1.00 93.69 89 LEU A CA 1
ATOM 684 C C . LEU A 1 89 ? -7.975 4.317 22.307 1.00 93.69 89 LEU A C 1
ATOM 686 O O . LEU A 1 89 ? -9.176 4.066 22.259 1.00 93.69 89 LEU A O 1
ATOM 690 N N . MET A 1 90 ? -7.068 3.418 22.698 1.00 92.00 90 MET A N 1
ATOM 691 C CA . MET A 1 90 ? -7.416 2.079 23.182 1.00 92.00 90 MET A CA 1
ATOM 692 C C . MET A 1 90 ? -8.260 2.151 24.457 1.00 92.00 90 MET A C 1
ATOM 694 O O . MET A 1 90 ? -9.270 1.459 24.560 1.00 92.00 90 MET A O 1
ATOM 698 N N . ASP A 1 91 ? -7.888 3.024 25.394 1.00 93.56 91 ASP A N 1
ATOM 699 C CA . ASP A 1 91 ? -8.623 3.208 26.650 1.00 93.56 91 ASP A CA 1
ATOM 700 C C . ASP A 1 91 ? -10.004 3.861 26.428 1.00 93.56 91 ASP A C 1
ATOM 702 O O . ASP A 1 91 ? -10.919 3.662 27.227 1.00 93.56 91 ASP A O 1
ATOM 706 N N . ALA A 1 92 ? -10.165 4.622 25.340 1.00 94.81 92 ALA A N 1
ATOM 707 C CA . ALA A 1 92 ? -11.403 5.299 24.951 1.00 94.81 92 ALA A CA 1
ATOM 708 C C . ALA A 1 92 ? -12.271 4.506 23.952 1.00 94.81 92 ALA A C 1
ATOM 710 O O . ALA A 1 92 ? -13.272 5.036 23.472 1.00 94.81 92 ALA A O 1
ATOM 711 N N . CYS A 1 93 ? -11.901 3.267 23.604 1.00 95.38 93 CYS A N 1
ATOM 712 C CA . CYS A 1 93 ? -12.672 2.459 22.658 1.00 95.38 93 CYS A CA 1
ATOM 713 C C . CYS A 1 93 ? -14.049 2.085 23.222 1.00 95.38 93 CYS A C 1
ATOM 715 O O . CYS A 1 93 ? -14.163 1.375 24.223 1.00 95.38 93 CYS A O 1
ATOM 717 N N . GLU A 1 94 ? -15.098 2.498 22.518 1.00 95.75 94 GLU A N 1
ATOM 718 C CA . GLU A 1 94 ? -16.467 2.043 22.725 1.00 95.75 94 GLU A CA 1
ATOM 719 C C . GLU A 1 94 ? -16.806 0.954 21.704 1.00 95.75 94 GLU A C 1
ATOM 721 O O . GLU A 1 94 ? -16.687 1.154 20.493 1.00 95.75 94 GLU A O 1
ATOM 726 N N . PHE A 1 95 ? -17.238 -0.206 22.201 1.00 95.19 95 PHE A N 1
ATOM 727 C CA . PHE A 1 95 ? -17.616 -1.357 21.384 1.00 95.19 95 PHE A CA 1
ATOM 728 C C . PHE A 1 95 ? -19.135 -1.410 21.233 1.00 95.19 95 PHE A C 1
ATOM 730 O O . PHE A 1 95 ? -19.871 -1.417 22.223 1.00 95.19 95 PHE A O 1
ATOM 737 N N . LEU A 1 96 ? -19.599 -1.477 19.990 1.00 96.44 96 LEU A N 1
ATOM 738 C CA . LEU A 1 96 ? -21.002 -1.580 19.619 1.00 96.44 96 LEU A CA 1
ATOM 739 C C . LEU A 1 96 ? -21.226 -2.868 18.834 1.00 96.44 96 LEU A C 1
ATOM 741 O O . LEU A 1 96 ? -20.563 -3.115 17.835 1.00 96.44 96 LEU A O 1
ATOM 745 N N . GLU A 1 97 ? -22.206 -3.654 19.260 1.00 95.81 97 GLU A N 1
ATOM 746 C CA . GLU A 1 97 ? -22.677 -4.833 18.534 1.00 95.81 97 GLU A CA 1
ATOM 747 C C . GLU A 1 97 ? -23.964 -4.481 17.787 1.00 95.81 97 GLU A C 1
ATOM 749 O O . GLU A 1 97 ? -24.975 -4.140 18.410 1.00 95.81 97 GLU A O 1
ATOM 754 N N . ILE A 1 98 ? -23.940 -4.554 16.455 1.00 94.56 98 ILE A N 1
ATOM 755 C CA . ILE A 1 98 ? -25.102 -4.272 15.603 1.00 94.56 98 ILE A CA 1
ATOM 756 C C . ILE A 1 98 ? -25.299 -5.437 14.638 1.00 94.56 98 ILE A C 1
ATOM 758 O O . ILE A 1 98 ? -24.476 -5.654 13.758 1.00 94.56 98 ILE A O 1
ATOM 762 N N . GLU A 1 99 ? -26.400 -6.180 14.789 1.00 94.75 99 GLU A N 1
ATOM 763 C CA . GLU A 1 99 ? -26.736 -7.334 13.930 1.00 94.75 99 GLU A CA 1
ATOM 764 C C . GLU A 1 99 ? -25.600 -8.379 13.817 1.00 94.75 99 GLU A C 1
ATOM 766 O O . GLU A 1 99 ? -25.444 -9.040 12.793 1.00 94.75 99 GLU A O 1
ATOM 771 N N . GLY A 1 100 ? -24.808 -8.543 14.885 1.00 92.94 100 GLY A N 1
ATOM 772 C CA . GLY A 1 100 ? -23.668 -9.467 14.933 1.00 92.94 100 GLY A CA 1
ATOM 773 C C . GLY A 1 100 ? -22.376 -8.927 14.318 1.00 92.94 100 GLY A C 1
ATOM 774 O O . GLY A 1 100 ? -21.440 -9.704 14.148 1.00 92.94 100 GLY A O 1
ATOM 775 N N . HIS A 1 101 ? -22.338 -7.637 13.979 1.00 95.31 101 HIS A N 1
ATOM 776 C CA . HIS A 1 101 ? -21.123 -6.933 13.596 1.00 95.31 101 HIS A CA 1
ATOM 777 C C . HIS A 1 101 ? -20.570 -6.116 14.761 1.00 95.31 101 HIS A C 1
ATOM 779 O O . HIS A 1 101 ? -21.296 -5.319 15.369 1.00 95.31 101 HIS A O 1
ATOM 785 N N . THR A 1 102 ? -19.269 -6.254 15.004 1.00 95.94 102 THR A N 1
ATOM 786 C CA . THR A 1 102 ? -18.545 -5.495 16.020 1.00 95.94 102 THR A CA 1
ATOM 787 C C . THR A 1 102 ? -18.034 -4.190 15.415 1.00 95.94 102 THR A C 1
ATOM 789 O O . THR A 1 102 ? -17.197 -4.174 14.511 1.00 95.94 102 THR A O 1
ATOM 792 N N . ILE A 1 103 ? -18.521 -3.067 15.932 1.00 96.44 103 ILE A N 1
ATOM 793 C CA . ILE A 1 103 ? -18.134 -1.717 15.525 1.00 96.44 103 ILE A CA 1
ATOM 794 C C . ILE A 1 103 ? -17.401 -1.054 16.685 1.00 96.44 103 ILE A C 1
ATOM 796 O O . ILE A 1 103 ? -17.903 -1.027 17.807 1.00 96.44 103 ILE A O 1
ATOM 800 N N . ILE A 1 104 ? -16.236 -0.474 16.411 1.00 96.75 104 ILE A N 1
ATOM 801 C CA . ILE A 1 104 ? -15.481 0.311 17.390 1.00 96.75 104 ILE A CA 1
ATOM 802 C C . ILE A 1 104 ? -15.593 1.786 17.047 1.00 96.75 104 ILE A C 1
ATOM 804 O O . ILE A 1 104 ? -15.365 2.190 15.906 1.00 96.75 104 ILE A O 1
ATOM 808 N N . ILE A 1 105 ? -15.905 2.594 18.054 1.00 96.44 105 ILE A N 1
ATOM 809 C CA . ILE A 1 105 ? -15.830 4.049 17.983 1.00 96.44 105 ILE A CA 1
ATOM 810 C C . ILE A 1 105 ? -14.834 4.507 19.043 1.00 96.44 105 ILE A C 1
ATOM 812 O O . ILE A 1 105 ? -14.934 4.123 20.203 1.00 96.44 105 ILE A O 1
ATOM 816 N N . THR A 1 106 ? -13.856 5.317 18.654 1.00 96.12 106 THR A N 1
ATOM 817 C CA . THR A 1 106 ? -12.898 5.914 19.587 1.00 96.12 106 THR A CA 1
ATOM 818 C C . THR A 1 106 ? -12.594 7.349 19.187 1.00 96.12 106 THR A C 1
ATOM 820 O O . THR A 1 106 ? -12.645 7.712 18.008 1.00 96.12 106 THR A O 1
ATOM 823 N N . MET A 1 107 ? -12.313 8.179 20.185 1.00 94.50 107 MET A N 1
ATOM 824 C CA . MET A 1 107 ? -12.053 9.599 20.004 1.00 94.50 107 MET A CA 1
ATOM 825 C C . MET A 1 107 ? -10.956 10.058 20.956 1.00 94.50 107 MET A C 1
ATOM 827 O O . MET A 1 107 ? -10.985 9.731 22.145 1.00 94.50 107 MET A O 1
ATOM 831 N N . ALA A 1 108 ? -10.025 10.872 20.462 1.00 93.44 108 ALA A N 1
ATOM 832 C CA . ALA A 1 108 ? -9.022 11.508 21.310 1.00 93.44 108 ALA A CA 1
ATOM 833 C C . ALA A 1 108 ? -8.700 12.935 20.860 1.00 93.44 108 ALA A C 1
ATOM 835 O O . ALA A 1 108 ? -8.587 13.244 19.680 1.00 93.44 108 ALA A O 1
ATOM 836 N N . SER A 1 109 ? -8.476 13.820 21.833 1.00 89.88 109 SER A N 1
ATOM 837 C CA . SER A 1 109 ? -7.945 15.155 21.555 1.00 89.88 109 SER A CA 1
ATOM 838 C C . SER A 1 109 ? -6.424 15.086 21.439 1.00 89.88 109 SER A C 1
ATOM 840 O O . SER A 1 109 ? -5.742 14.776 22.418 1.00 89.88 109 SER A O 1
ATOM 842 N N . ALA A 1 110 ? -5.894 15.393 20.255 1.00 87.69 110 ALA A N 1
ATOM 843 C CA . ALA A 1 110 ? -4.465 15.327 19.953 1.00 87.69 110 ALA A CA 1
ATOM 844 C C . ALA A 1 110 ? -3.915 16.691 19.473 1.00 87.69 110 ALA A C 1
ATOM 846 O O . ALA A 1 110 ? -3.505 16.836 18.319 1.00 87.69 110 ALA A O 1
ATOM 847 N N . PRO A 1 111 ? -3.931 17.741 20.320 1.00 84.62 111 PRO A N 1
ATOM 848 C CA . PRO A 1 111 ? -3.444 19.057 19.927 1.00 84.62 111 PRO A CA 1
ATOM 849 C C . PRO A 1 111 ? -1.940 19.008 19.633 1.00 84.62 111 PRO A C 1
ATOM 851 O O . PRO A 1 111 ? -1.143 18.647 20.496 1.00 84.62 111 PRO A O 1
ATOM 854 N N . GLY A 1 112 ? -1.557 19.406 18.420 1.00 80.31 112 GLY A N 1
ATOM 855 C CA . GLY A 1 112 ? -0.159 19.405 17.978 1.00 80.31 112 GLY A CA 1
ATOM 856 C C . GLY A 1 112 ? 0.341 18.067 17.431 1.00 80.31 112 GLY A C 1
ATOM 857 O O . GLY A 1 112 ? 1.509 17.986 17.071 1.00 80.31 112 GLY A O 1
ATOM 858 N N . PHE A 1 113 ? -0.518 17.052 17.322 1.00 82.31 113 PHE A N 1
ATOM 859 C CA . PHE A 1 113 ? -0.180 15.814 16.629 1.00 82.31 113 PHE A CA 1
ATOM 860 C C . PHE A 1 113 ? -0.088 16.077 15.122 1.00 82.31 113 PHE A C 1
ATOM 862 O O . PHE A 1 113 ? -1.075 16.467 14.496 1.00 82.31 113 PHE A O 1
ATOM 869 N N . SER A 1 114 ? 1.107 15.915 14.554 1.00 76.88 114 SER A N 1
ATOM 870 C CA . SER A 1 114 ? 1.370 16.127 13.121 1.00 76.88 114 SER A CA 1
ATOM 871 C C . SER A 1 114 ? 1.562 14.837 12.324 1.00 76.88 114 SER A C 1
ATOM 873 O O . SER A 1 114 ? 1.740 14.907 11.111 1.00 76.88 114 SER A O 1
ATOM 875 N N . ASP A 1 115 ? 1.550 13.686 12.996 1.00 78.81 115 ASP A N 1
ATOM 876 C CA . ASP A 1 115 ? 1.747 12.378 12.373 1.00 78.81 115 ASP A CA 1
ATOM 877 C C . ASP A 1 115 ? 0.448 11.846 11.730 1.00 78.81 115 ASP A C 1
ATOM 879 O O . ASP A 1 115 ? -0.653 12.364 11.933 1.00 78.81 115 ASP A O 1
ATOM 883 N N . GLU A 1 116 ? 0.560 10.766 10.955 1.00 79.31 116 GLU A N 1
ATOM 884 C CA . GLU A 1 116 ? -0.583 10.140 10.286 1.00 79.31 116 GLU A CA 1
ATOM 885 C C . GLU A 1 116 ? -1.415 9.247 11.221 1.00 79.31 116 GLU A C 1
ATOM 887 O O . GLU A 1 116 ? -0.903 8.310 11.845 1.00 79.31 116 GLU A O 1
ATOM 892 N N . LEU A 1 117 ? -2.734 9.479 11.248 1.00 83.38 117 LEU A N 1
ATOM 893 C CA . LEU A 1 117 ? -3.702 8.685 12.020 1.00 83.38 117 LEU A CA 1
ATOM 894 C C . LEU A 1 117 ? -3.967 7.292 11.428 1.00 83.38 117 LEU A C 1
ATOM 896 O O . LEU A 1 117 ? -4.348 6.383 12.165 1.00 83.38 117 LEU A O 1
ATOM 900 N N . SER A 1 118 ? -3.750 7.097 10.124 1.00 81.81 118 SER A N 1
ATOM 901 C CA . SER A 1 118 ? -4.010 5.828 9.426 1.00 81.81 118 SER A CA 1
ATOM 902 C C . SER A 1 118 ? -3.256 4.654 10.055 1.00 81.81 118 SER A C 1
ATOM 904 O O . SER A 1 118 ? -3.807 3.564 10.203 1.00 81.81 118 SER A O 1
ATOM 906 N N . THR A 1 119 ? -2.025 4.896 10.513 1.00 80.50 119 THR A N 1
ATOM 907 C CA . THR A 1 119 ? -1.202 3.891 11.200 1.00 80.50 119 THR A CA 1
ATOM 908 C C . THR A 1 119 ? -1.795 3.468 12.548 1.00 80.50 119 THR A C 1
ATOM 910 O O . THR A 1 119 ? -1.726 2.294 12.917 1.00 80.50 119 THR A O 1
ATOM 913 N N . LEU A 1 120 ? -2.420 4.399 13.278 1.00 88.69 120 LEU A N 1
ATOM 914 C CA . LEU A 1 120 ? -3.103 4.120 14.542 1.00 88.69 120 LEU A CA 1
ATOM 915 C C . LEU A 1 120 ? -4.401 3.350 14.301 1.00 88.69 120 LEU A C 1
ATOM 917 O O . LEU A 1 120 ? -4.665 2.368 14.993 1.00 88.69 120 LEU A O 1
ATOM 921 N N . ALA A 1 121 ? -5.171 3.746 13.283 1.00 89.25 121 ALA A N 1
ATOM 922 C CA . ALA A 1 121 ? -6.391 3.054 12.883 1.00 89.25 121 ALA A CA 1
ATOM 923 C C . ALA A 1 121 ? -6.114 1.603 12.457 1.00 89.25 121 ALA A C 1
ATOM 925 O O . ALA A 1 121 ? -6.801 0.688 12.909 1.00 89.25 121 ALA A O 1
ATOM 926 N N . ALA A 1 122 ? -5.075 1.378 11.642 1.00 84.75 122 ALA A N 1
ATOM 927 C CA . ALA A 1 122 ? -4.657 0.038 11.238 1.00 84.75 122 ALA A CA 1
ATOM 928 C C . ALA A 1 122 ? -4.320 -0.835 12.457 1.00 84.75 122 ALA A C 1
ATOM 930 O O . ALA A 1 122 ? -4.822 -1.948 12.563 1.00 84.75 122 ALA A O 1
ATOM 931 N N . ARG A 1 123 ? -3.572 -0.299 13.430 1.00 86.00 123 ARG A N 1
ATOM 932 C CA . ARG A 1 123 ? -3.231 -1.021 14.668 1.00 86.00 123 ARG A CA 1
ATOM 933 C C . ARG A 1 123 ? -4.445 -1.339 15.531 1.00 86.00 123 ARG A C 1
ATOM 935 O O . ARG A 1 123 ? -4.544 -2.453 16.025 1.00 86.00 123 ARG A O 1
ATOM 942 N N . LEU A 1 124 ? -5.357 -0.386 15.728 1.00 90.38 124 LEU A N 1
ATOM 943 C CA . LEU A 1 124 ? -6.592 -0.625 16.486 1.00 90.38 124 LEU A CA 1
ATOM 944 C C . LEU A 1 124 ? -7.431 -1.733 15.845 1.00 90.38 124 LEU A C 1
ATOM 946 O O . LEU A 1 124 ? -7.962 -2.591 16.549 1.00 90.38 124 LEU A O 1
ATOM 950 N N . ARG A 1 125 ? -7.499 -1.745 14.510 1.00 89.62 125 ARG A N 1
ATOM 951 C CA . ARG A 1 125 ? -8.152 -2.815 13.760 1.00 89.62 125 ARG A CA 1
ATOM 952 C C . ARG A 1 125 ? -7.436 -4.154 13.943 1.00 89.62 125 ARG A C 1
ATOM 954 O O . ARG A 1 125 ? -8.114 -5.146 14.157 1.00 89.62 125 ARG A O 1
ATOM 961 N N . ASP A 1 126 ? -6.106 -4.187 13.923 1.00 86.56 126 ASP A N 1
ATOM 962 C CA . ASP A 1 126 ? -5.340 -5.425 14.128 1.00 86.56 126 ASP A CA 1
ATOM 963 C C . ASP A 1 126 ? -5.467 -5.968 15.565 1.00 86.56 126 ASP A C 1
ATOM 965 O O . ASP A 1 126 ? -5.454 -7.177 15.773 1.00 86.56 126 ASP A O 1
ATOM 969 N N . PHE A 1 127 ? -5.592 -5.096 16.575 1.00 87.56 127 PHE A N 1
ATOM 970 C CA . PHE A 1 127 ? -5.728 -5.516 17.976 1.00 87.56 127 PHE A CA 1
ATOM 971 C C . PHE A 1 127 ? -7.109 -6.070 18.323 1.00 87.56 127 PHE A C 1
ATOM 973 O O . PHE A 1 127 ? -7.208 -6.949 19.180 1.00 87.56 127 PHE A O 1
ATOM 980 N N . HIS A 1 128 ? -8.162 -5.518 17.723 1.00 88.56 128 HIS A N 1
ATOM 981 C CA . HIS A 1 128 ? -9.540 -5.835 18.094 1.00 88.56 128 HIS A CA 1
ATOM 982 C C . HIS A 1 128 ? -10.328 -6.583 17.016 1.00 88.56 128 HIS A C 1
ATOM 984 O O . HIS A 1 128 ? -11.420 -7.054 17.312 1.00 88.56 128 HIS A O 1
ATOM 990 N N . GLU A 1 129 ? -9.797 -6.670 15.796 1.00 90.12 129 GLU A N 1
ATOM 991 C CA . GLU A 1 129 ? -10.418 -7.313 14.632 1.00 90.12 129 GLU A CA 1
ATOM 992 C C . GLU A 1 129 ? -11.905 -6.929 14.408 1.00 90.12 129 GLU A C 1
ATOM 994 O O . GLU A 1 129 ? -12.730 -7.815 14.187 1.00 90.12 129 GLU A O 1
ATOM 999 N N . PRO A 1 130 ? -12.297 -5.634 14.465 1.00 94.19 130 PRO A N 1
ATOM 1000 C CA . PRO A 1 130 ? -13.691 -5.237 14.286 1.00 94.19 130 PRO A CA 1
ATOM 1001 C C . PRO A 1 130 ? -14.119 -5.278 12.812 1.00 94.19 130 PRO A C 1
ATOM 1003 O O . PRO A 1 130 ? -13.303 -5.102 11.904 1.00 94.19 130 PRO A O 1
ATOM 1006 N N . ASP A 1 131 ? -15.428 -5.371 12.573 1.00 94.44 131 ASP A N 1
ATOM 1007 C CA . ASP A 1 131 ? -16.018 -5.201 11.241 1.00 94.44 131 ASP A CA 1
ATOM 1008 C C . ASP A 1 131 ? -15.935 -3.744 10.754 1.00 94.44 131 ASP A C 1
ATOM 1010 O O . ASP A 1 131 ? -15.825 -3.485 9.553 1.00 94.44 131 ASP A O 1
ATOM 1014 N N . ALA A 1 132 ? -15.977 -2.774 11.677 1.00 93.69 132 ALA A N 1
ATOM 1015 C CA . ALA A 1 132 ? -15.793 -1.358 11.367 1.00 93.69 132 ALA A CA 1
ATOM 1016 C C . ALA A 1 132 ? -15.114 -0.584 12.507 1.00 93.69 132 ALA A C 1
ATOM 1018 O O . ALA A 1 132 ? -15.327 -0.859 13.687 1.00 93.69 132 ALA A O 1
ATOM 1019 N N . LEU A 1 133 ? -14.335 0.436 12.139 1.00 94.50 133 LEU A N 1
ATOM 1020 C CA . LEU A 1 133 ? -13.654 1.343 13.062 1.00 94.50 133 LEU A CA 1
ATOM 1021 C C . LEU A 1 133 ? -13.933 2.797 12.670 1.00 94.50 133 LEU A C 1
ATOM 1023 O O . LEU A 1 133 ? -13.669 3.201 11.538 1.00 94.50 133 LEU A O 1
ATOM 1027 N N . PHE A 1 134 ? -14.401 3.586 13.632 1.00 94.50 134 PHE A N 1
ATOM 1028 C CA . PHE A 1 134 ? -14.505 5.037 13.542 1.00 94.50 134 PHE A CA 1
ATOM 1029 C C . PHE A 1 134 ? -13.512 5.660 14.522 1.00 94.50 134 PHE A C 1
ATOM 1031 O O . PHE A 1 134 ? -13.610 5.458 15.731 1.00 94.50 134 PHE A O 1
ATOM 1038 N N . LEU A 1 135 ? -12.552 6.407 13.982 1.00 93.31 135 LEU A N 1
ATOM 1039 C CA . LEU A 1 135 ? -11.518 7.118 14.728 1.00 93.31 135 LEU A CA 1
ATOM 1040 C C . LEU A 1 135 ? -11.709 8.622 14.509 1.00 93.31 135 LEU A C 1
ATOM 1042 O O . LEU A 1 135 ? -11.764 9.055 13.355 1.00 93.31 135 LEU A O 1
ATOM 1046 N N . VAL A 1 136 ? -11.821 9.388 15.600 1.00 87.56 136 VAL A N 1
ATOM 1047 C CA . VAL A 1 136 ? -12.060 10.845 15.580 1.00 87.56 136 VAL A CA 1
ATOM 1048 C C . VAL A 1 136 ? -11.011 11.617 16.370 1.00 87.56 136 VAL A C 1
ATOM 1050 O O . VAL A 1 136 ? -10.726 11.234 17.528 1.00 87.56 136 VAL A O 1
#

Radius of gyration: 18.28 Å; chains: 1; bounding box: 43×29×51 Å

Organism: NCBI:txid2364212

Foldseek 3Di:
DDDQALFPLLVVLVVCVVVVNADAQVRLQVSLLRLCQSCVNVPDPSHDVSSVVSNVVSPDVVNNHDVVVSVVVNDDDQDPLNVVVLVQFVVQWDWDADPNFTETEGEDDRPPDPDDCVVSQVVVCVVPVGPYYHYD